Protein 2E0Q (pdb70)

Secondary structure (DSSP, 8-state):
-EE--TTTHHHHHHHSSEEEEEEE-TT-HHHHHHHHHHHHHHHH-TTSEEEEEETTT-HHHHHHTT--SS-EEEEEETTEEEEEEES---HHHHHHHHHHHHT-

Sequence (104 aa):
VIHLDSKNFDSFLASHEIAVVDFWAEWCAPCLILAPIIEELAEDYPQVGFGKLNSDENPDIAARYGVMSLPTVIFFKDGEPVDEIIGAVPREEIEIRIKNLLGE

B-factor: mean 18.15, std 7.47, range [8.84, 48.1]

Solvent-accessible surface area: 5495 Å² total; per-residue (Å²): 71,87,118,1,47,82,196,45,3,110,74,11,12,86,68,61,115,7,0,1,0,1,0,52,0,115,170,5,69,55,1,73,112,0,16,61,45,0,72,108,0,18,148,80,14,98,88,5,3,7,0,44,0,10,16,82,120,21,78,108,5,8,68,148,49,48,13,167,60,31,1,2,1,4,0,1,92,96,32,105,64,62,62,66,11,109,23,44,24,83,68,109,69,0,24,107,69,0,77,117,43,54,71,111

Radius of gyration: 12.32 Å; Cα contacts (8 Å, |Δi|>4): 172; chains: 1; bounding box: 26×35×24 Å

Foldseek 3Di:
DAEDAPVCLVVLCVPAQKEKEWEDEPVDPQSVVCVVLQVVVCVVCVNYRYYYYYCVVHVVVCVVVVNDDPGKMFMGGNRHGDDIDHTRDHSVVVVVVVCVNVVD

InterPro domains:
  IPR005746 Thioredoxin [TIGR01068] (33-128)
  IPR013766 Thioredoxin domain [PF0008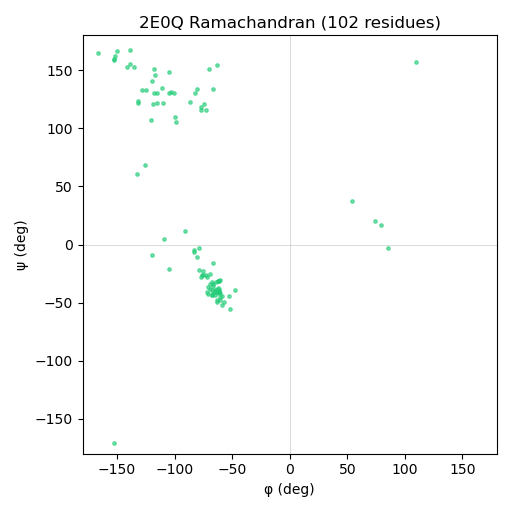5] (29-127)
  IPR013766 Thioredoxin domain [PS51352] (11-131)
  IPR017937 Thioredoxin, conserved site [PS00194] (48-66)
  IPR036249 Thioredoxin-like superfamily [SSF52833] (12-131)

Organism: Sulfurisphaera tokodaii (strain DSM 16993 / JCM 10545 / NBRC 100140 / 7) (NCBI:txid273063)

Structure (mmCIF, N/CA/C/O backbone):
data_2E0Q
#
_entry.id   2E0Q
#
_cell.length_a   27.951
_cell.length_b   52.123
_cell.length_c   33.794
_cell.angle_alpha   90.00
_cell.angle_beta   93.52
_cell.angle_gamma   90.00
#
_symmetry.space_group_name_H-M   'P 1 21 1'
#
loop_
_entity.id
_entity.type
_entity.pdbx_description
1 polymer thioredoxin
2 water water
#
loop_
_atom_site.group_PDB
_atom_site.id
_atom_site.type_symbol
_atom_site.label_atom_id
_atom_site.label_alt_id
_atom_site.label_comp_id
_atom_site.label_asym_id
_atom_site.label_entity_id
_atom_site.label_seq_id
_atom_site.pdbx_PDB_ins_code
_atom_site.Cartn_x
_atom_site.Cartn_y
_atom_site.Cartn_z
_atom_site.occupancy
_atom_site.B_iso_or_equiv
_atom_site.auth_seq_id
_atom_site.auth_comp_id
_atom_site.auth_asym_id
_atom_site.auth_atom_id
_atom_site.pdbx_PDB_model_num
ATOM 1 N N . VAL A 1 1 ? -2.350 0.103 -0.420 1.00 20.33 37 VAL A N 1
ATOM 2 C CA . VAL A 1 1 ? -1.725 -0.534 0.777 1.00 18.95 37 VAL A CA 1
ATOM 3 C C . VAL A 1 1 ? -0.929 -1.791 0.390 1.00 18.88 37 VAL A C 1
ATOM 4 O O . VAL A 1 1 ? -1.478 -2.815 -0.025 1.00 20.49 37 VAL A O 1
ATOM 8 N N . ILE A 1 2 ? 0.377 -1.731 0.574 1.00 16.50 38 ILE A N 1
ATOM 9 C CA . ILE A 1 2 ? 1.288 -2.781 0.153 1.00 16.94 38 ILE A CA 1
ATOM 10 C C . ILE A 1 2 ? 1.310 -3.933 1.138 1.00 17.44 38 ILE A C 1
ATOM 11 O O . ILE A 1 2 ? 1.416 -3.730 2.351 1.00 15.98 38 ILE A O 1
ATOM 16 N N . HIS A 1 3 ? 1.240 -5.160 0.634 1.00 16.00 39 HIS A N 1
ATOM 17 C CA . HIS A 1 3 ? 1.441 -6.354 1.423 1.00 16.58 39 HIS A CA 1
ATOM 18 C C . HIS A 1 3 ? 2.925 -6.504 1.707 1.00 16.84 39 HIS A C 1
ATOM 19 O O . HIS A 1 3 ? 3.712 -6.671 0.783 1.00 19.00 39 HIS A O 1
ATOM 26 N N . LEU A 1 4 ? 3.324 -6.525 2.974 1.00 16.04 40 LEU A N 1
ATOM 27 C CA . LEU A 1 4 ? 4.729 -6.541 3.341 1.00 16.57 40 LEU A CA 1
ATOM 28 C C . LEU A 1 4 ? 5.231 -7.891 3.826 1.00 17.28 40 LEU A C 1
ATOM 29 O O . LEU A 1 4 ? 4.490 -8.662 4.441 1.00 16.91 40 LEU A O 1
ATOM 34 N N . ASP A 1 5 ? 6.500 -8.172 3.558 1.00 17.84 41 ASP A N 1
ATOM 35 C CA . ASP A 1 5 ? 7.205 -9.300 4.139 1.00 19.20 41 ASP A CA 1
ATOM 36 C C . ASP A 1 5 ? 8.689 -8.982 4.206 1.00 20.47 41 ASP A C 1
ATOM 37 O O . ASP A 1 5 ? 9.082 -7.845 3.959 1.00 19.19 41 ASP A O 1
ATOM 42 N N . SER A 1 6 ? 9.523 -9.966 4.536 1.00 21.47 42 SER A N 1
ATOM 43 C CA . SER A 1 6 ? 10.954 -9.686 4.696 1.00 22.39 42 SER A CA 1
ATOM 44 C C . SER A 1 6 ? 11.605 -9.228 3.389 1.00 22.53 42 SER A C 1
ATOM 45 O O . SER A 1 6 ? 12.531 -8.420 3.422 1.00 23.56 42 SER A O 1
ATOM 48 N N . LYS A 1 7 ? 11.121 -9.737 2.256 1.00 22.19 43 LYS A N 1
ATOM 49 C CA . LYS A 1 7 ? 11.720 -9.459 0.957 1.00 22.72 43 LYS A CA 1
ATOM 50 C C . LYS A 1 7 ? 11.506 -8.042 0.476 1.00 21.11 43 LYS A C 1
ATOM 51 O O . LYS A 1 7 ? 12.401 -7.465 -0.136 1.00 21.94 43 LYS A O 1
ATOM 57 N N . ASN A 1 8 ? 10.332 -7.464 0.753 1.00 18.77 44 ASN A N 1
ATOM 58 C CA . ASN A 1 8 ? 10.049 -6.134 0.291 1.00 17.79 44 ASN A CA 1
ATOM 59 C C . ASN A 1 8 ? 10.015 -5.082 1.395 1.00 16.33 44 ASN A C 1
ATOM 60 O O . ASN A 1 8 ? 9.692 -3.920 1.097 1.00 16.41 44 ASN A O 1
ATOM 65 N N . PHE A 1 9 ? 10.332 -5.442 2.640 1.00 16.66 45 PHE A N 1
ATOM 66 C CA . PHE A 1 9 ? 10.203 -4.474 3.737 1.00 16.24 45 PHE A CA 1
ATOM 67 C C . PHE A 1 9 ? 11.057 -3.229 3.510 1.00 16.73 45 PHE A C 1
ATOM 68 O O . PHE A 1 9 ? 10.565 -2.110 3.555 1.00 16.24 45 PHE A O 1
ATOM 76 N N . ASP A 1 10 ? 12.344 -3.428 3.226 1.00 18.09 46 ASP A N 1
ATOM 77 C CA . ASP A 1 10 ? 13.241 -2.291 3.016 1.00 18.23 46 ASP A CA 1
ATOM 78 C C . ASP A 1 10 ? 12.938 -1.471 1.773 1.00 17.28 46 ASP A C 1
ATOM 79 O O . ASP A 1 10 ? 12.953 -0.251 1.827 1.00 16.93 46 ASP A O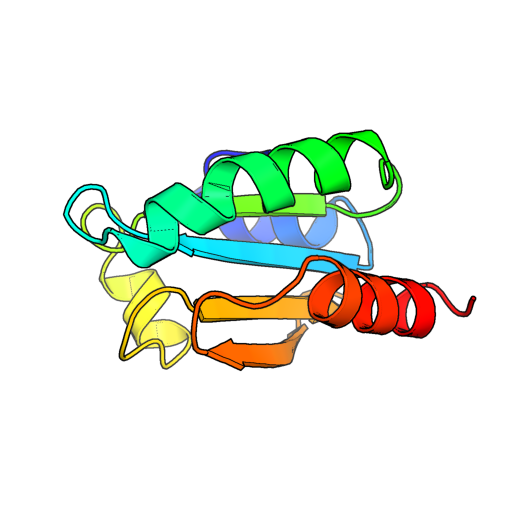 1
ATOM 84 N N . SER A 1 11 ? 12.620 -2.126 0.662 1.00 17.91 47 SER A N 1
ATOM 85 C CA . SER A 1 11 ? 12.299 -1.370 -0.537 1.00 18.61 47 SER A CA 1
ATOM 86 C C . SER A 1 11 ? 11.008 -0.580 -0.358 1.00 16.73 47 SER A C 1
ATOM 87 O O . SER A 1 11 ? 10.870 0.557 -0.810 1.00 17.79 47 SER A O 1
ATOM 90 N N . PHE A 1 12 ? 10.064 -1.139 0.404 1.00 15.68 48 PHE A N 1
ATOM 91 C CA . PHE A 1 12 ? 8.887 -0.379 0.754 1.00 14.12 48 PHE A CA 1
ATOM 92 C C . PHE A 1 12 ? 9.265 0.891 1.546 1.00 14.67 48 PHE A C 1
ATOM 93 O O . PHE A 1 12 ? 8.753 1.985 1.283 1.00 15.37 48 PHE A O 1
ATOM 101 N N . LEU A 1 13 ? 10.118 0.717 2.554 1.00 15.00 49 LEU A N 1
ATOM 102 C CA . LEU A 1 13 ? 10.453 1.848 3.431 1.00 14.93 49 LEU A CA 1
ATOM 103 C C . LEU A 1 13 ? 11.136 2.990 2.660 1.00 16.00 49 LEU A C 1
ATOM 104 O O . LEU A 1 13 ? 10.960 4.175 2.972 1.00 16.14 49 LEU A O 1
ATOM 109 N N . ALA A 1 14 ? 11.877 2.606 1.634 1.00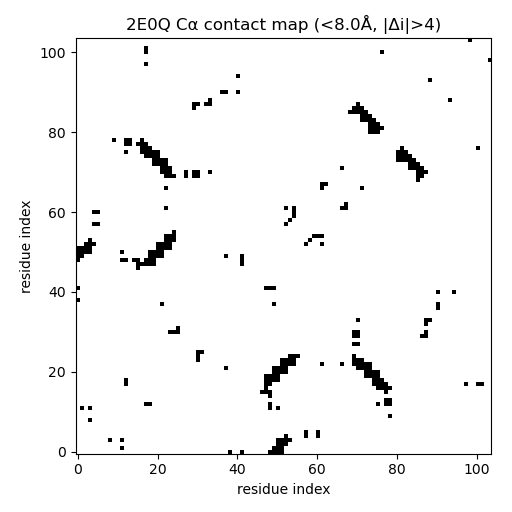 16.33 50 ALA A N 1
ATOM 110 C CA . ALA A 1 14 ? 12.584 3.560 0.796 1.00 17.41 50 ALA A CA 1
ATOM 111 C C . ALA A 1 14 ? 11.707 4.182 -0.300 1.00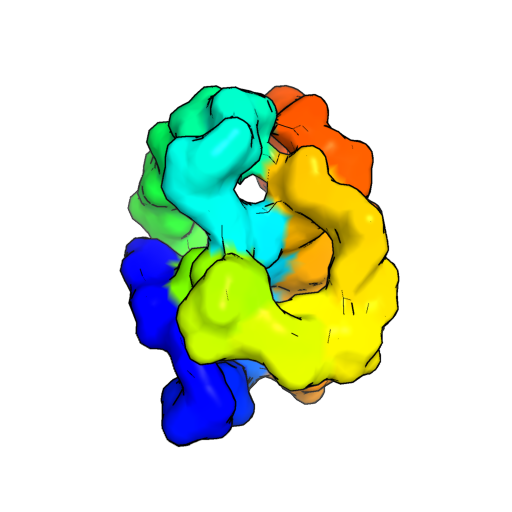 18.63 50 ALA A C 1
ATOM 112 O O . ALA A 1 14 ? 12.149 5.126 -0.951 1.00 20.18 50 ALA A O 1
ATOM 114 N N . SER A 1 15 ? 10.466 3.717 -0.480 1.00 19.09 51 SER A N 1
ATOM 115 C CA . SER A 1 15 ? 9.647 4.178 -1.615 1.00 19.24 51 SER A CA 1
ATOM 116 C C . SER A 1 15 ? 9.090 5.565 -1.412 1.00 19.42 51 SER A C 1
ATOM 117 O O . SER A 1 15 ? 8.782 6.276 -2.386 1.00 20.03 51 SER A O 1
ATOM 120 N N . HIS A 1 16 ? 8.914 5.950 -0.135 1.00 18.92 52 HIS A N 1
ATOM 121 C CA . HIS A 1 16 ? 8.499 7.305 0.256 1.00 18.52 52 HIS A CA 1
ATOM 122 C C . HIS A 1 16 ? 9.286 7.625 1.510 1.00 17.93 52 HIS A C 1
ATOM 123 O O . HIS A 1 16 ? 9.618 6.728 2.273 1.00 19.51 52 HIS A O 1
ATOM 130 N N . GLU A 1 17 ? 9.545 8.894 1.761 1.00 17.79 53 GLU A N 1
ATOM 131 C CA . GLU A 1 17 ? 10.261 9.261 2.973 1.00 17.11 53 GLU A CA 1
ATOM 132 C C . GLU A 1 17 ? 9.477 8.848 4.207 1.00 16.03 53 GLU A C 1
ATOM 133 O O . GLU A 1 17 ? 10.063 8.363 5.181 1.00 14.24 53 GLU A O 1
ATOM 139 N N . ILE A 1 18 ? 8.169 9.045 4.162 1.00 15.03 54 ILE A N 1
ATOM 140 C CA . ILE A 1 18 ? 7.283 8.723 5.264 1.00 14.41 54 ILE A CA 1
ATOM 141 C C . ILE A 1 18 ? 6.536 7.458 4.896 1.00 13.58 54 ILE A C 1
ATOM 142 O O . ILE A 1 18 ? 5.991 7.330 3.791 1.00 13.81 54 ILE A O 1
ATOM 147 N N . ALA A 1 19 ? 6.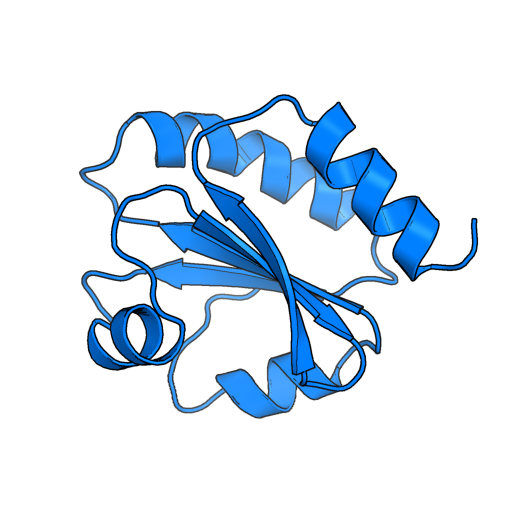541 6.521 5.830 1.00 12.23 55 ALA A N 1
ATOM 148 C CA . ALA A 1 19 ? 5.808 5.266 5.690 1.00 12.78 55 ALA A CA 1
ATOM 149 C C . ALA A 1 19 ? 5.055 4.914 6.948 1.00 12.28 55 ALA A C 1
ATOM 150 O O . ALA A 1 19 ? 5.383 5.322 8.056 1.00 12.84 55 ALA A O 1
ATOM 152 N N . VAL A 1 20 ? 3.982 4.174 6.754 1.00 11.69 56 VAL A N 1
ATOM 153 C CA . VAL A 1 20 ? 3.079 3.788 7.801 1.00 10.79 56 VAL A CA 1
ATOM 154 C C . VAL A 1 20 ? 2.844 2.305 7.656 1.00 11.28 56 VAL A C 1
ATOM 155 O O . VAL A 1 20 ? 2.403 1.874 6.587 1.00 11.88 56 VAL A O 1
ATOM 159 N N . VAL A 1 21 ? 3.144 1.534 8.697 1.00 10.64 57 VAL A N 1
AT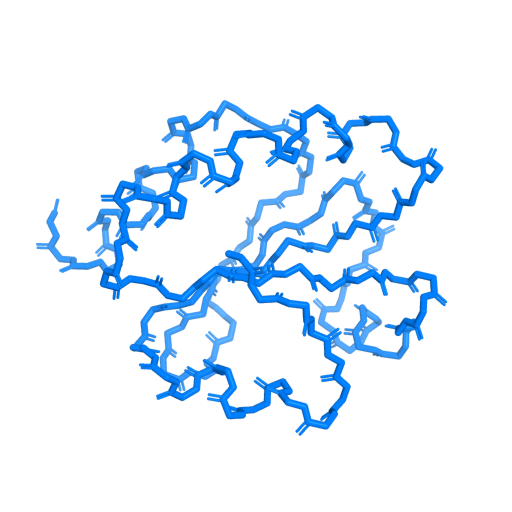OM 160 C CA . VAL A 1 21 ? 3.027 0.076 8.669 1.00 10.06 57 VAL A CA 1
ATOM 161 C C . VAL A 1 21 ? 2.019 -0.388 9.724 1.00 9.28 57 VAL A C 1
ATOM 162 O O . VAL A 1 21 ? 2.156 -0.114 10.917 1.00 9.21 57 VAL A O 1
ATOM 166 N N . ASP A 1 22 ? 0.974 -1.081 9.245 1.00 8.84 58 ASP A N 1
ATOM 167 C CA . ASP A 1 22 ? -0.115 -1.603 10.061 1.00 9.81 58 ASP A CA 1
ATOM 168 C C . ASP A 1 22 ? 0.160 -3.075 10.313 1.00 9.60 58 ASP A C 1
ATOM 169 O O . ASP A 1 22 ? 0.128 -3.893 9.401 1.00 9.72 58 ASP A O 1
ATOM 174 N N . PHE A 1 23 ? 0.491 -3.395 11.558 1.00 9.03 59 PHE A N 1
ATOM 175 C CA . PHE A 1 23 ? 0.718 -4.762 12.037 1.00 9.51 59 PHE A CA 1
ATOM 176 C C . PHE A 1 23 ? -0.629 -5.324 12.439 1.00 9.76 59 PHE A C 1
ATOM 177 O O . PHE A 1 23 ? -1.325 -4.782 13.295 1.00 11.10 59 PHE A O 1
ATOM 185 N N . TRP A 1 24 ? -1.000 -6.452 11.827 1.00 9.84 60 TRP A N 1
ATOM 186 C CA . TRP A 1 24 ? -2.345 -6.980 11.916 1.00 10.01 60 TRP A CA 1
ATOM 187 C C . TRP A 1 24 ? -2.351 -8.500 11.809 1.00 9.66 60 TRP A C 1
ATOM 188 O O . TRP A 1 24 ? -1.391 -9.122 11.420 1.00 10.90 60 TRP A O 1
ATOM 199 N N . ALA A 1 25 ? -3.479 -9.081 12.158 1.00 10.13 61 ALA A N 1
ATOM 200 C CA . ALA A 1 25 ? -3.738 -10.490 11.911 1.00 10.93 61 ALA A CA 1
ATOM 201 C C . ALA A 1 25 ? -5.243 -10.719 11.775 1.00 10.83 61 ALA A C 1
ATOM 202 O O . ALA A 1 25 ? -6.033 -9.929 12.260 1.00 10.89 61 ALA A O 1
ATOM 204 N N . GLU A 1 26 ? -5.630 -11.825 11.134 1.00 12.04 62 GLU A N 1
ATOM 205 C CA . GLU A 1 26 ? -7.030 -12.069 10.786 1.00 13.26 62 GLU A CA 1
ATOM 206 C C . GLU A 1 26 ? -7.926 -12.335 11.991 1.00 13.65 62 GLU A C 1
ATOM 207 O O . GLU A 1 26 ? -9.126 -12.074 11.962 1.00 14.08 62 GLU A O 1
ATOM 213 N N . TRP A 1 27 ? -7.335 -12.815 13.072 1.00 13.00 63 TRP A N 1
ATOM 214 C CA . TRP A 1 27 ? -8.072 -13.141 14.304 1.00 13.68 63 TRP A CA 1
ATOM 215 C C . TRP A 1 27 ? -8.319 -11.922 15.199 1.00 14.67 63 TRP A C 1
ATOM 216 O O . TRP A 1 27 ? -8.965 -11.990 16.280 1.00 16.43 63 TRP A O 1
ATOM 227 N N . CYS A 1 28 ? -7.765 -10.773 14.802 1.00 12.92 64 CYS A N 1
ATOM 228 C CA . CYS A 1 28 ? -7.747 -9.564 15.610 1.00 13.30 64 CYS A CA 1
ATOM 229 C C . CYS A 1 28 ? -8.856 -8.617 15.174 1.00 13.01 64 CYS A C 1
ATOM 230 O O . CYS A 1 28 ? -8.780 -7.978 14.105 1.00 11.93 64 CYS A O 1
ATOM 233 N N . ALA A 1 29 ? -9.915 -8.532 15.974 1.00 12.44 65 ALA A N 1
ATOM 234 C CA . ALA A 1 29 ? -11.088 -7.763 15.605 1.00 11.90 65 ALA A CA 1
ATOM 235 C C . ALA A 1 29 ? -10.793 -6.280 15.455 1.00 11.79 65 ALA A C 1
ATOM 236 O O . ALA A 1 29 ? -11.187 -5.686 14.447 1.00 11.64 65 ALA A O 1
ATOM 238 N N . PRO A 1 30 ? -10.101 -5.645 16.405 1.00 11.97 66 PRO A N 1
ATOM 239 C CA . PRO A 1 30 ? -9.781 -4.230 16.257 1.00 12.25 66 PRO A CA 1
ATOM 240 C C . PRO A 1 30 ? -8.925 -3.970 15.001 1.00 11.69 66 PRO A C 1
ATOM 241 O O . PRO A 1 30 ? -8.999 -2.923 14.364 1.00 12.48 66 PRO A O 1
ATOM 245 N N . CYS A 1 31 ? -8.109 -4.939 14.628 1.00 11.54 67 CYS A N 1
ATOM 246 C CA . CYS A 1 31 ? -7.300 -4.779 13.428 1.00 11.48 67 CYS A CA 1
ATOM 247 C C . CYS A 1 31 ? -8.184 -4.682 12.196 1.00 11.23 67 CYS A C 1
ATOM 248 O O . CYS A 1 31 ? -7.899 -3.937 11.268 1.00 11.32 67 CYS A O 1
ATOM 251 N N . LEU A 1 32 ? -9.258 -5.469 12.161 1.00 11.34 68 LEU A N 1
ATOM 252 C CA . LEU A 1 32 ? -10.159 -5.448 11.040 1.00 11.62 68 LEU A CA 1
ATOM 253 C C . LEU A 1 32 ? -11.046 -4.217 11.041 1.00 11.25 68 LEU A C 1
ATOM 254 O O . LEU A 1 32 ? -11.390 -3.740 9.967 1.00 13.50 68 LEU A O 1
ATOM 259 N N . ILE A 1 33 ? -11.308 -3.631 12.199 1.00 12.09 69 ILE A N 1
ATOM 260 C CA . ILE A 1 33 ? -11.926 -2.277 12.236 1.00 12.61 69 ILE A CA 1
ATOM 261 C C . ILE A 1 33 ? -11.022 -1.249 11.590 1.00 13.17 69 ILE A C 1
ATOM 262 O O . ILE A 1 33 ? -11.463 -0.390 10.826 1.00 13.24 69 ILE A O 1
ATOM 267 N N . LEU A 1 34 ? -9.732 -1.350 11.870 1.00 11.82 70 LEU A N 1
ATOM 268 C CA . LEU A 1 34 ? -8.752 -0.393 11.388 1.00 12.03 70 LEU A CA 1
ATOM 269 C C . LEU A 1 34 ? -8.475 -0.508 9.884 1.00 13.11 70 LEU A C 1
ATOM 270 O O . LEU A 1 34 ? -8.110 0.465 9.244 1.00 11.82 70 LEU A O 1
ATOM 275 N N . ALA A 1 35 ? -8.651 -1.696 9.321 1.00 11.79 71 ALA A N 1
ATOM 276 C CA . ALA A 1 35 ? -8.308 -1.939 7.926 1.00 12.76 71 ALA A CA 1
ATOM 277 C C . ALA A 1 35 ? -8.925 -0.915 6.953 1.00 12.76 71 ALA A C 1
ATOM 278 O O . ALA A 1 35 ? -8.208 -0.295 6.152 1.00 13.10 71 ALA A O 1
ATOM 280 N N . PRO A 1 36 ? -10.242 -0.725 6.954 1.00 12.65 72 PRO A N 1
ATOM 281 C CA . PRO A 1 36 ? -10.803 0.303 6.052 1.00 12.16 72 PRO A CA 1
ATOM 282 C C . PRO A 1 36 ? -10.317 1.720 6.323 1.00 11.91 72 PRO A C 1
ATOM 283 O O . PRO A 1 36 ? -10.206 2.523 5.406 1.00 12.51 72 PRO A O 1
ATOM 287 N N . ILE A 1 37 ? -10.032 2.023 7.569 1.00 11.76 73 ILE A N 1
ATOM 288 C CA . ILE A 1 37 ? -9.556 3.353 7.947 1.00 11.33 73 ILE A CA 1
ATOM 289 C C . ILE A 1 37 ? -8.214 3.584 7.246 1.00 12.38 73 ILE A C 1
ATOM 290 O O . ILE A 1 37 ? -8.013 4.655 6.664 1.00 12.24 73 ILE A O 1
ATOM 295 N N . ILE A 1 38 ? -7.313 2.614 7.370 1.00 12.75 74 ILE A N 1
ATOM 296 C CA . ILE A 1 38 ? -5.989 2.702 6.769 1.00 13.63 74 ILE A CA 1
ATOM 297 C C . ILE A 1 38 ? -6.086 2.717 5.243 1.00 12.95 74 ILE A C 1
ATOM 298 O O . ILE A 1 38 ? -5.383 3.470 4.619 1.00 13.46 74 ILE A O 1
ATOM 303 N N . GLU A 1 39 ? -6.929 1.872 4.648 1.00 13.38 75 GLU A N 1
ATOM 304 C CA . GLU A 1 39 ? -7.067 1.798 3.198 1.00 13.68 75 GLU A CA 1
ATOM 305 C C . GLU A 1 39 ? -7.497 3.162 2.639 1.00 14.12 75 GLU A C 1
ATOM 306 O O . GLU A 1 39 ? -6.971 3.634 1.620 1.00 14.37 75 GLU A O 1
ATOM 312 N N . GLU A 1 40 ? -8.463 3.801 3.294 1.00 14.24 76 GLU A N 1
ATOM 313 C CA . GLU A 1 40 ? -8.967 5.104 2.848 1.00 14.81 76 GLU A CA 1
ATOM 314 C C . GLU A 1 40 ? -7.908 6.193 3.044 1.00 14.25 76 GLU A C 1
ATOM 315 O O . GLU A 1 40 ? -7.724 7.043 2.199 1.00 16.70 76 GLU A O 1
ATOM 321 N N . LEU A 1 41 ? -7.150 6.145 4.135 1.00 14.13 77 LEU A N 1
ATOM 322 C CA . LEU A 1 41 ? -6.031 7.058 4.304 1.00 14.20 77 LEU A CA 1
ATOM 323 C C . LEU A 1 41 ? -4.973 6.903 3.225 1.00 14.08 77 LEU A C 1
ATOM 324 O O . LEU A 1 41 ? -4.401 7.906 2.797 1.00 15.32 77 LEU A O 1
ATOM 329 N N . ALA A 1 42 ? -4.702 5.671 2.805 1.00 14.64 78 ALA A N 1
ATOM 330 C CA . ALA A 1 42 ? -3.703 5.427 1.757 1.00 15.61 78 ALA A CA 1
ATOM 331 C C . ALA A 1 42 ? -4.118 6.117 0.473 1.00 16.74 78 ALA A C 1
ATOM 332 O O . ALA A 1 42 ? -3.265 6.687 -0.249 1.00 17.73 78 ALA A O 1
ATOM 334 N N . GLU A 1 43 ? -5.406 6.080 0.161 1.00 17.39 79 GLU A N 1
ATOM 335 C CA . GLU A 1 43 ? -5.887 6.764 -1.045 1.00 19.38 79 GLU A CA 1
ATOM 336 C C . GLU A 1 43 ? -5.756 8.293 -0.935 1.00 18.76 79 GLU A C 1
ATOM 337 O O . GLU A 1 43 ? -5.467 9.003 -1.923 1.00 19.86 79 GLU A O 1
ATOM 343 N N . ASP A 1 44 ? -5.959 8.834 0.260 1.00 18.04 80 ASP A N 1
ATOM 344 C CA . ASP A 1 44 ? -5.890 10.269 0.497 1.00 17.55 80 ASP A CA 1
ATOM 345 C C . ASP A 1 44 ? -4.476 10.829 0.609 1.00 16.72 80 ASP A C 1
ATOM 346 O O . ASP A 1 44 ? -4.261 12.037 0.463 1.00 17.81 80 ASP A O 1
ATOM 351 N N . TYR A 1 45 ? -3.513 9.964 0.924 1.00 15.16 81 TYR A N 1
ATOM 352 C CA . TYR A 1 45 ? -2.126 10.358 1.089 1.00 14.92 81 TYR A CA 1
ATOM 353 C C . TYR A 1 45 ? -1.177 9.537 0.206 1.00 15.03 81 TYR A C 1
ATOM 354 O O . TYR A 1 45 ? -0.357 8.766 0.691 1.00 13.32 81 TYR A O 1
ATOM 363 N N . PRO A 1 46 ? -1.250 9.726 -1.118 1.00 15.74 82 PRO A N 1
ATOM 364 C CA . PRO A 1 46 ? -0.414 8.978 -2.058 1.00 15.91 82 PRO A CA 1
ATOM 365 C C . PRO A 1 46 ? 1.076 9.303 -1.957 1.00 15.99 82 PRO A C 1
ATOM 366 O O . PRO A 1 46 ? 1.902 8.508 -2.460 1.00 17.78 82 PRO A O 1
ATOM 370 N N . GLN A 1 47 ? 1.392 10.417 -1.302 1.00 16.40 83 GLN A N 1
ATOM 371 C CA . GLN A 1 47 ? 2.765 10.814 -1.015 1.00 17.41 83 GLN A CA 1
ATOM 372 C C . GLN A 1 47 ? 3.406 10.077 0.181 1.00 17.04 83 GLN A C 1
ATOM 373 O O . GLN A 1 47 ? 4.572 10.254 0.473 1.00 17.90 83 GLN A O 1
ATOM 379 N N . VAL A 1 48 ? 2.627 9.220 0.832 1.00 14.78 84 VAL A N 1
ATOM 380 C CA . VAL A 1 48 ? 3.077 8.425 1.982 1.00 14.85 84 VAL A CA 1
ATOM 381 C C . VAL A 1 48 ? 2.926 6.941 1.607 1.00 13.84 84 VAL A C 1
ATOM 382 O O . VAL A 1 48 ? 1.923 6.542 0.989 1.00 13.73 84 VAL A O 1
ATOM 386 N N . GLY A 1 49 ? 3.896 6.108 2.002 1.00 13.68 85 GLY A N 1
ATOM 387 C CA . GLY A 1 49 ? 3.773 4.675 1.822 1.00 13.54 85 GLY A CA 1
ATOM 388 C C . GLY A 1 49 ? 2.941 4.051 2.952 1.00 12.58 85 GLY A C 1
ATOM 389 O O . GLY A 1 49 ? 3.136 4.375 4.100 1.00 13.62 85 GLY A O 1
ATOM 390 N N . PHE A 1 50 ? 1.963 3.237 2.589 1.00 11.68 86 PHE A N 1
ATOM 391 C CA . PHE A 1 50 ? 1.155 2.463 3.524 1.00 11.21 86 PHE A CA 1
ATOM 392 C C . PHE A 1 50 ? 1.364 0.999 3.242 1.00 11.41 86 PHE A C 1
ATOM 393 O O . PHE A 1 50 ? 1.224 0.552 2.109 1.00 11.36 86 PHE A O 1
ATOM 401 N N . GLY A 1 51 ? 1.643 0.221 4.268 1.00 11.49 87 GLY A N 1
ATOM 402 C CA . GLY A 1 51 ? 1.799 -1.210 4.160 1.00 12.05 87 GLY A CA 1
ATOM 403 C C . GLY A 1 51 ? 1.161 -1.954 5.314 1.00 11.94 87 GLY A C 1
ATOM 404 O O . GLY A 1 51 ? 0.936 -1.388 6.392 1.00 11.64 87 GLY A O 1
ATOM 405 N N . LYS A 1 52 ? 0.806 -3.215 5.067 1.00 12.16 88 LYS A N 1
ATOM 406 C CA . LYS A 1 52 ? 0.242 -4.128 6.052 1.00 12.03 88 LYS A CA 1
ATOM 407 C C . LYS A 1 52 ? 1.218 -5.253 6.264 1.00 12.11 88 LYS A C 1
ATOM 408 O O . LYS A 1 52 ? 1.665 -5.892 5.297 1.00 12.38 88 LYS A O 1
ATOM 414 N N . LEU A 1 53 ? 1.530 -5.549 7.525 1.00 11.44 89 LEU A N 1
ATOM 415 C CA . LEU A 1 53 ? 2.437 -6.622 7.920 1.00 12.04 89 LEU A CA 1
ATOM 416 C C . LEU A 1 53 ? 1.637 -7.573 8.798 1.00 12.43 89 LEU A C 1
ATOM 417 O O . LEU A 1 53 ? 1.226 -7.245 9.900 1.00 11.19 89 LEU A O 1
ATOM 422 N N . ASN A 1 54 ? 1.308 -8.736 8.269 1.00 10.78 90 ASN A N 1
ATOM 423 C CA . ASN A 1 54 ? 0.581 -9.764 9.005 1.00 10.50 90 A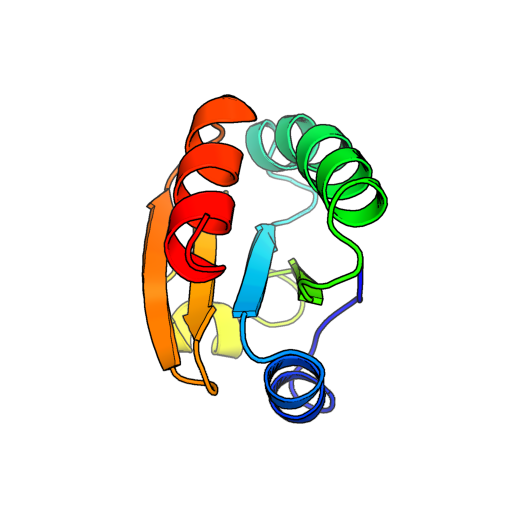SN A CA 1
ATOM 424 C C . ASN A 1 54 ? 1.542 -10.451 9.950 1.00 10.89 90 ASN A C 1
ATOM 425 O O . ASN A 1 54 ? 2.517 -11.059 9.516 1.00 12.06 90 ASN A O 1
ATOM 430 N N . SER A 1 55 ? 1.274 -10.366 11.252 1.00 11.02 91 SER A N 1
ATOM 431 C CA . SER A 1 55 ? 2.177 -10.876 12.277 1.00 11.79 91 SER A CA 1
ATOM 432 C C . SER A 1 55 ? 2.154 -12.397 12.388 1.00 12.72 91 SER A C 1
ATOM 433 O O . SER A 1 55 ? 3.118 -12.964 12.909 1.00 12.53 91 SER A O 1
ATOM 436 N N . ASP A 1 56 ? 1.071 -13.039 11.944 1.00 13.50 92 ASP A N 1
ATOM 437 C CA . ASP A 1 56 ? 1.054 -14.515 11.895 1.00 15.22 92 ASP A CA 1
ATOM 438 C C . ASP A 1 56 ? 2.035 -15.024 10.848 1.00 16.25 92 ASP A C 1
ATOM 439 O O . ASP A 1 56 ? 2.773 -16.012 11.094 1.00 17.96 92 ASP A O 1
ATOM 444 N N . GLU A 1 57 ? 2.029 -14.359 9.693 1.00 15.72 93 GLU A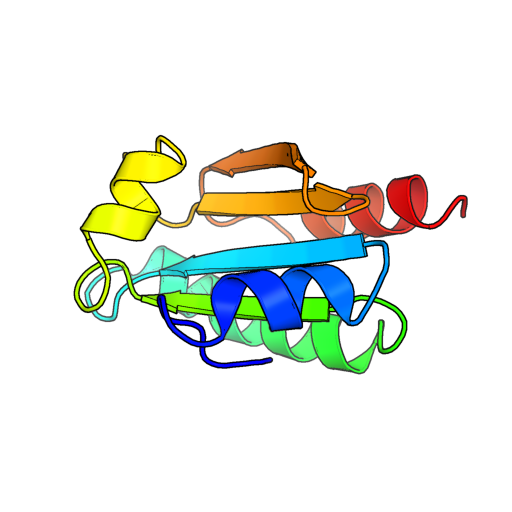 N 1
ATOM 445 C CA . GLU A 1 57 ? 2.863 -14.724 8.563 1.00 16.50 93 GLU A CA 1
ATOM 446 C C . GLU A 1 57 ? 4.307 -14.283 8.736 1.00 16.32 93 GLU A C 1
ATOM 447 O O . GLU A 1 57 ? 5.202 -14.931 8.190 1.00 17.31 93 GLU A O 1
ATOM 453 N N . ASN A 1 58 ? 4.544 -13.201 9.490 1.00 14.99 94 ASN A N 1
ATOM 454 C CA . ASN A 1 58 ? 5.877 -12.621 9.654 1.00 14.78 94 ASN A CA 1
ATOM 455 C C . ASN A 1 58 ? 6.160 -12.338 11.123 1.00 15.09 94 ASN A C 1
ATOM 456 O O . ASN A 1 58 ? 6.376 -11.168 11.507 1.00 14.53 94 ASN A O 1
ATOM 461 N N . PRO A 1 59 ? 6.145 -13.365 11.968 1.00 15.31 95 PRO A N 1
ATOM 462 C CA . PRO A 1 59 ? 6.297 -13.126 13.397 1.00 15.52 95 PRO A CA 1
ATOM 463 C C . PRO A 1 59 ? 7.642 -12.487 13.762 1.00 15.78 95 PRO A C 1
ATOM 464 O O . PRO A 1 59 ? 7.735 -11.739 14.730 1.00 15.80 95 PRO A O 1
ATOM 468 N N . ASP A 1 60 ? 8.681 -12.790 13.013 1.00 16.85 96 ASP A N 1
ATOM 469 C CA . ASP A 1 60 ? 9.980 -12.230 13.330 1.00 17.98 96 ASP A CA 1
ATOM 470 C C . ASP A 1 60 ? 10.024 -10.728 13.071 1.00 17.08 96 ASP A C 1
ATOM 471 O O . ASP A 1 60 ? 10.663 -9.992 13.826 1.00 17.26 96 ASP A O 1
ATOM 476 N N . ILE A 1 61 ? 9.307 -10.258 12.050 1.00 16.13 97 ILE A N 1
ATOM 477 C CA . ILE A 1 61 ? 9.264 -8.809 11.808 1.00 15.90 97 ILE A CA 1
ATOM 478 C C . ILE A 1 61 ? 8.460 -8.057 12.880 1.00 15.09 97 ILE A C 1
ATOM 479 O O . ILE A 1 61 ? 8.840 -6.996 13.332 1.00 14.16 97 ILE A O 1
ATOM 484 N N . ALA A 1 62 ? 7.313 -8.601 13.286 1.00 13.62 98 ALA A N 1
ATOM 485 C CA . ALA A 1 62 ? 6.605 -8.038 14.394 1.00 13.63 98 ALA A CA 1
ATOM 486 C C . ALA A 1 62 ? 7.493 -7.982 15.654 1.00 13.84 98 ALA A C 1
ATOM 487 O O . ALA A 1 62 ? 7.532 -6.983 16.325 1.00 13.31 98 ALA A O 1
ATOM 489 N N . ALA A 1 63 ? 8.149 -9.086 15.993 1.00 14.72 99 ALA A N 1
ATOM 490 C CA . ALA A 1 63 ? 8.992 -9.110 17.188 1.00 15.09 99 ALA A CA 1
ATOM 491 C C . ALA A 1 63 ? 10.132 -8.089 17.120 1.00 14.33 99 ALA A C 1
ATOM 492 O O . ALA A 1 63 ? 10.408 -7.386 18.101 1.00 16.24 99 ALA A O 1
ATOM 494 N N . ARG A 1 64 ? 10.734 -8.014 15.942 1.00 15.16 100 ARG A N 1
ATOM 495 C CA . ARG A 1 64 ? 11.842 -7.118 15.640 1.00 15.51 100 ARG A CA 1
ATOM 496 C C . ARG A 1 64 ? 11.476 -5.717 16.018 1.00 15.18 100 ARG A C 1
ATOM 497 O O . ARG A 1 64 ? 12.276 -5.009 16.618 1.00 16.10 100 ARG A O 1
ATOM 505 N N . TYR A 1 65 ? 10.259 -5.303 15.669 1.00 14.95 101 TYR A N 1
ATOM 506 C CA . TYR A 1 65 ? 9.809 -3.941 15.930 1.00 13.98 101 TYR A CA 1
ATOM 507 C C . TYR A 1 65 ? 9.081 -3.746 17.284 1.00 14.82 101 TYR A C 1
ATOM 508 O O . TYR A 1 65 ? 8.486 -2.697 17.534 1.00 16.60 101 TYR A O 1
ATOM 517 N N . GLY A 1 66 ? 9.155 -4.753 18.167 1.00 15.64 102 GLY A N 1
ATOM 518 C CA . GLY A 1 66 ? 8.617 -4.697 19.520 1.00 15.91 102 GLY A CA 1
ATOM 519 C C . GLY A 1 66 ? 7.116 -4.798 19.615 1.00 16.06 102 GLY A C 1
ATOM 520 O O . GLY A 1 66 ? 6.517 -4.356 20.603 1.00 17.61 102 GLY A O 1
ATOM 521 N N . VAL A 1 67 ? 6.494 -5.329 18.564 1.00 16.24 103 VAL A N 1
ATOM 522 C CA . VAL A 1 67 ? 5.041 -5.397 18.505 1.00 16.44 103 VAL A CA 1
ATOM 523 C C . VAL A 1 67 ? 4.569 -6.552 19.389 1.00 17.63 103 VAL A C 1
ATOM 524 O O . VAL A 1 67 ? 4.846 -7.715 19.111 1.00 19.35 103 VAL A O 1
ATOM 528 N N . MET A 1 68 ? 3.844 -6.199 20.432 1.00 17.85 104 MET A N 1
ATOM 529 C CA . MET A 1 68 ? 3.418 -7.176 21.420 1.00 19.56 104 MET A CA 1
ATOM 530 C C . MET A 1 68 ? 1.932 -7.279 21.539 1.00 18.82 104 MET A C 1
ATOM 531 O O . MET A 1 68 ? 1.436 -8.131 22.255 1.00 17.53 104 MET A O 1
ATOM 536 N N . SER A 1 69 ? 1.201 -6.384 20.905 1.00 17.29 105 SER A N 1
ATOM 537 C CA . SER A 1 69 ? -0.225 -6.545 20.804 1.00 18.08 105 SER A CA 1
ATOM 538 C C . SER A 1 69 ? -0.655 -5.830 19.555 1.00 15.84 105 SER A C 1
ATOM 539 O O . SER A 1 69 ? 0.074 -5.014 18.999 1.00 15.93 105 SER A O 1
ATOM 542 N N . LEU A 1 70 ? -1.807 -6.226 19.094 1.00 14.56 106 LEU A N 1
ATOM 543 C CA . LEU A 1 70 ? -2.365 -5.733 17.839 1.00 13.88 106 LEU A CA 1
ATOM 544 C C . LEU A 1 70 ? -3.670 -5.004 18.071 1.00 15.69 106 LEU A C 1
ATOM 545 O O . LEU A 1 70 ? -4.403 -5.330 19.021 1.00 17.17 106 LEU A O 1
ATOM 550 N N . PRO A 1 71 ? -4.003 -4.026 17.229 1.00 15.82 107 PRO A N 1
ATOM 551 C CA . PRO A 1 71 ? -3.157 -3.478 16.158 1.00 15.12 107 PRO A CA 1
ATOM 552 C C . PRO A 1 71 ? -1.987 -2.681 16.708 1.00 13.65 107 PRO A C 1
ATOM 553 O O . PRO A 1 71 ? -2.105 -2.144 17.785 1.00 15.28 107 PRO A O 1
ATOM 557 N N . THR A 1 72 ? -0.887 -2.642 15.977 1.00 11.84 108 THR A N 1
ATOM 558 C CA . THR A 1 72 ? 0.148 -1.627 16.190 1.00 11.19 108 THR A CA 1
ATOM 559 C C . THR A 1 72 ? 0.432 -0.988 14.855 1.00 9.83 108 THR A C 1
ATOM 560 O O . THR A 1 72 ? 0.619 -1.678 13.862 1.00 11.36 108 THR A O 1
ATOM 564 N N . VAL A 1 73 ? 0.475 0.337 14.818 1.00 9.50 109 VAL A N 1
ATOM 565 C CA . VAL A 1 73 ? 0.793 1.096 13.614 1.00 9.74 109 VAL A CA 1
ATOM 566 C C . VAL A 1 73 ? 2.099 1.823 13.904 1.00 9.62 109 VAL A C 1
ATOM 567 O O . VAL A 1 73 ? 2.172 2.597 14.838 1.00 10.36 109 VAL A O 1
ATOM 571 N N . ILE A 1 74 ? 3.116 1.578 13.080 1.00 9.14 110 ILE A N 1
ATOM 572 C CA . ILE A 1 74 ? 4.421 2.198 13.237 1.00 8.84 110 ILE A CA 1
ATOM 573 C C . ILE A 1 74 ? 4.659 3.185 12.101 1.00 9.17 110 ILE A C 1
ATOM 574 O O . ILE A 1 74 ? 4.435 2.872 10.908 1.00 9.60 110 ILE A O 1
ATOM 579 N N . PHE A 1 75 ? 5.151 4.373 12.451 1.00 9.64 111 PHE A N 1
ATOM 580 C CA . PHE A 1 75 ? 5.447 5.440 11.516 1.00 9.61 111 PHE A CA 1
ATOM 581 C C . PHE A 1 75 ? 6.939 5.492 11.308 1.00 10.33 111 PHE A C 1
ATOM 582 O O . PHE A 1 75 ? 7.683 5.453 12.293 1.00 10.35 111 PHE A O 1
ATOM 590 N N . PHE A 1 76 ? 7.350 5.529 10.045 1.00 10.22 112 PHE A N 1
ATOM 591 C CA . PHE A 1 76 ? 8.752 5.551 9.643 1.00 10.41 112 PHE A CA 1
ATOM 592 C C . PHE A 1 76 ? 9.076 6.845 8.916 1.00 11.42 112 PHE A C 1
ATOM 593 O O . PHE A 1 76 ? 8.271 7.370 8.157 1.00 11.80 112 PHE A O 1
ATOM 601 N N . LYS A 1 77 ? 10.297 7.310 9.125 1.00 11.32 113 LYS A N 1
ATOM 602 C CA . LYS A 1 77 ? 10.877 8.375 8.321 1.00 11.84 113 LYS A CA 1
ATOM 603 C C . LYS A 1 77 ? 12.280 7.953 7.897 1.00 11.58 113 LYS A C 1
ATOM 604 O O . LYS A 1 77 ? 13.093 7.582 8.739 1.00 11.75 113 LYS A O 1
ATOM 610 N N . ASP A 1 78 ? 12.542 7.928 6.595 1.00 12.22 114 ASP A N 1
ATOM 611 C CA . ASP A 1 78 ? 13.854 7.536 6.095 1.00 12.54 114 ASP A CA 1
ATOM 612 C C . ASP A 1 78 ? 14.303 6.167 6.619 1.00 12.29 114 ASP A C 1
ATOM 613 O O . ASP A 1 78 ? 15.477 5.951 6.965 1.00 12.07 114 ASP A O 1
ATOM 618 N N . GLY A 1 79 ? 13.330 5.259 6.737 1.00 12.11 115 GLY A N 1
ATOM 619 C CA . GLY A 1 79 ? 13.598 3.890 7.130 1.00 11.72 115 GLY A CA 1
ATOM 620 C C . GLY A 1 79 ? 13.662 3.624 8.613 1.00 11.65 115 GLY A C 1
ATOM 621 O O . GLY A 1 79 ? 13.775 2.475 9.031 1.00 12.62 115 GLY A O 1
ATOM 622 N N . GLU A 1 80 ? 13.536 4.673 9.412 1.00 10.70 116 GLU A N 1
ATOM 623 C CA . GLU A 1 80 ? 13.632 4.596 10.880 1.00 11.02 116 GLU A CA 1
ATOM 624 C C . GLU A 1 80 ? 12.249 4.591 11.501 1.00 10.72 116 GLU A C 1
ATOM 625 O O . GLU A 1 80 ? 11.432 5.466 11.192 1.00 10.72 116 GLU A O 1
ATOM 631 N N . PRO A 1 81 ? 11.955 3.661 12.416 1.00 10.32 117 PRO A N 1
ATOM 632 C CA . PRO A 1 81 ? 10.680 3.726 13.118 1.00 10.83 117 PRO A CA 1
ATOM 633 C C . PRO A 1 81 ? 10.761 4.869 14.101 1.00 12.30 117 PRO A C 1
ATOM 634 O O . PRO A 1 81 ? 11.562 4.813 15.042 1.00 15.05 117 PRO A O 1
ATOM 638 N N . VAL A 1 82 ? 9.955 5.892 13.917 1.00 12.12 118 VAL A N 1
ATOM 639 C CA . VAL A 1 82 ? 10.040 7.106 14.758 1.00 13.26 118 VAL A CA 1
ATOM 640 C C . VAL A 1 82 ? 8.939 7.242 15.785 1.00 13.69 118 VAL A C 1
ATOM 641 O O . VAL A 1 82 ? 9.111 7.953 16.766 1.00 14.99 118 VAL A O 1
ATOM 645 N N . ASP A 1 83 ? 7.810 6.562 15.597 1.00 13.72 119 ASP A N 1
ATOM 646 C CA . ASP A 1 83 ? 6.714 6.649 16.533 1.00 13.86 119 ASP A CA 1
ATOM 647 C C . ASP A 1 83 ? 5.712 5.524 16.239 1.00 13.79 119 ASP A C 1
ATOM 648 O O . ASP A 1 83 ? 5.798 4.899 15.205 1.00 12.76 119 ASP A O 1
ATOM 653 N N . GLU A 1 84 ? 4.808 5.247 17.171 1.00 13.82 120 GLU A N 1
ATOM 654 C CA . GLU A 1 84 ? 3.795 4.231 16.966 1.00 14.80 120 GLU A CA 1
ATOM 655 C C . GLU A 1 84 ? 2.523 4.499 17.738 1.00 14.57 120 GLU A C 1
ATOM 656 O O . GLU A 1 84 ? 2.499 5.277 18.692 1.00 17.02 120 GLU A O 1
ATOM 662 N N . ILE A 1 85 ? 1.455 3.831 17.324 1.00 13.65 121 ILE A N 1
ATOM 663 C CA . ILE A 1 85 ? 0.194 3.821 18.026 1.00 14.18 121 ILE A CA 1
ATOM 664 C C . ILE A 1 85 ? -0.181 2.352 18.287 1.00 15.25 121 ILE A C 1
ATOM 665 O O . ILE A 1 85 ? -0.102 1.538 17.389 1.00 13.44 121 ILE A O 1
ATOM 670 N N . ILE A 1 86 ? -0.582 2.017 19.518 1.00 17.99 122 ILE A N 1
ATOM 671 C CA . ILE A 1 86 ? -1.016 0.670 19.884 1.00 20.21 122 ILE A CA 1
ATOM 672 C C . ILE A 1 86 ? -2.512 0.711 20.150 1.00 21.47 122 ILE A C 1
ATOM 673 O O . ILE A 1 86 ? -2.952 1.501 20.975 1.00 21.57 122 ILE A O 1
ATOM 678 N N . GLY A 1 87 ? -3.292 -0.084 19.420 1.00 22.98 123 GLY A N 1
ATOM 679 C CA . GLY A 1 87 ? -4.764 -0.081 19.479 1.00 23.85 123 GLY A CA 1
ATOM 680 C C . GLY A 1 87 ? -5.425 0.480 18.227 1.00 24.82 123 GLY A C 1
ATOM 681 O O . GLY A 1 87 ? -4.823 1.272 17.478 1.00 24.81 123 GLY A O 1
ATOM 682 N N . ALA A 1 88 ? -6.687 0.106 17.995 1.00 25.93 124 ALA A N 1
ATOM 683 C CA . ALA A 1 88 ? -7.510 0.796 16.996 1.00 26.71 124 ALA A CA 1
ATOM 684 C C . ALA A 1 88 ? -7.754 2.221 17.504 1.00 26.69 124 ALA A C 1
ATOM 685 O O . ALA A 1 88 ? -8.075 2.442 18.678 1.00 27.52 124 ALA A O 1
ATOM 687 N N . VAL A 1 89 ? -7.582 3.193 16.627 1.00 26.58 125 VAL A N 1
ATOM 688 C CA . VAL A 1 89 ? -7.775 4.590 16.993 1.00 26.52 125 VAL A CA 1
ATOM 689 C C . VAL A 1 89 ? -8.488 5.292 15.863 1.00 25.26 125 VAL A C 1
ATOM 690 O O . VAL A 1 89 ? -8.613 4.731 14.750 1.00 25.36 125 VAL A O 1
ATOM 694 N N . PRO A 1 90 ? -8.982 6.498 16.115 1.00 24.06 126 PRO A N 1
ATOM 695 C CA . PRO A 1 90 ? -9.651 7.234 15.072 1.00 22.79 126 PRO A CA 1
ATOM 696 C C . PRO A 1 90 ? -8.627 7.507 13.993 1.00 20.68 126 PRO A C 1
ATOM 697 O O . PRO A 1 90 ? -7.384 7.583 14.221 1.00 19.72 126 PRO A O 1
ATOM 701 N N . ARG A 1 91 ? -9.183 7.680 12.814 1.00 18.80 127 ARG A N 1
ATOM 702 C CA . ARG A 1 91 ? -8.453 8.159 11.675 1.00 17.65 127 ARG A CA 1
ATOM 703 C C . ARG A 1 91 ? -7.643 9.378 12.080 1.00 17.64 127 ARG A C 1
ATOM 704 O O . ARG A 1 91 ? -6.505 9.494 11.678 1.00 15.17 127 ARG A O 1
ATOM 712 N N . GLU A 1 92 ? -8.216 10.236 12.911 1.00 19.23 128 GLU A N 1
ATOM 713 C CA . GLU A 1 92 ? -7.643 11.560 13.081 1.00 20.27 128 GLU A CA 1
ATOM 714 C C . GLU A 1 92 ? -6.356 11.474 13.871 1.00 18.83 128 GLU A C 1
ATOM 715 O O . GLU A 1 92 ? -5.465 12.283 13.667 1.00 17.50 128 GLU A O 1
ATOM 721 N N . GLU A 1 93 ? -6.194 10.467 14.707 1.00 17.30 129 GLU A N 1
ATOM 722 C CA . GLU A 1 93 ? -4.918 10.285 15.377 1.00 17.32 129 GLU A CA 1
ATOM 723 C C . GLU A 1 93 ? -3.784 9.894 14.419 1.00 15.57 129 GLU A C 1
ATOM 724 O O . GLU A 1 93 ? -2.606 10.286 14.568 1.00 17.51 129 GLU A O 1
ATOM 730 N N . ILE A 1 94 ? -4.101 9.048 13.443 1.00 13.19 130 ILE A N 1
ATOM 731 C CA . ILE A 1 94 ? -3.120 8.663 12.444 1.00 12.89 130 ILE A CA 1
ATOM 732 C C . ILE A 1 94 ? -2.842 9.838 11.491 1.00 12.01 130 ILE A C 1
ATOM 733 O O . ILE A 1 94 ? -1.693 10.113 11.156 1.00 12.49 130 ILE A O 1
ATOM 738 N N . GLU A 1 95 ? -3.896 10.543 11.111 1.00 12.15 131 GLU A N 1
ATOM 739 C CA . GLU A 1 95 ? -3.773 11.642 10.162 1.00 12.18 131 GLU A CA 1
ATOM 740 C C . GLU A 1 95 ? -2.945 12.797 10.702 1.00 12.47 131 GLU A C 1
ATOM 741 O O . GLU A 1 95 ? -2.145 13.380 9.981 1.00 12.26 131 GLU A O 1
ATOM 747 N N . ILE A 1 96 ? -3.137 13.129 11.968 1.00 11.63 132 ILE A N 1
ATOM 748 C CA . ILE A 1 96 ? -2.374 14.240 12.547 1.00 11.67 132 ILE A CA 1
ATOM 749 C C . ILE A 1 96 ? -0.880 13.929 12.533 1.00 11.28 132 ILE A C 1
ATOM 750 O O . ILE A 1 96 ? -0.051 14.777 12.233 1.00 10.44 132 ILE A O 1
ATOM 755 N N . ARG A 1 97 ? -0.539 12.673 12.781 1.00 11.27 133 ARG A N 1
ATOM 756 C CA . ARG A 1 97 ? 0.839 12.268 12.754 1.00 11.81 133 ARG A CA 1
ATOM 757 C C . ARG A 1 97 ? 1.401 12.350 11.330 1.00 11.82 133 ARG A C 1
ATOM 758 O O . ARG A 1 97 ? 2.521 12.791 11.147 1.00 11.82 133 ARG A O 1
ATOM 766 N N . ILE A 1 98 ? 0.644 11.888 10.346 1.00 12.89 134 ILE A N 1
ATOM 767 C CA . ILE A 1 98 ? 1.078 11.917 8.947 1.00 14.19 134 ILE A CA 1
ATOM 768 C C . ILE A 1 98 ? 1.322 13.370 8.544 1.00 14.03 134 ILE A C 1
ATOM 769 O O . ILE A 1 98 ? 2.352 13.688 7.959 1.00 13.81 134 ILE A O 1
ATOM 774 N N . LYS A 1 99 ? 0.410 14.250 8.903 1.00 14.12 135 LYS A N 1
ATOM 775 C CA . LYS A 1 99 ? 0.576 15.661 8.530 1.00 14.71 135 LYS A CA 1
ATOM 776 C C . LYS A 1 99 ? 1.840 16.260 9.134 1.00 14.76 135 LYS A C 1
ATOM 777 O O . LYS A 1 99 ? 2.578 16.972 8.467 1.00 15.43 135 LYS A O 1
ATOM 783 N N . ASN A 1 100 ? 2.132 15.935 10.383 1.00 14.55 136 ASN A N 1
ATOM 784 C CA . ASN A 1 100 ? 3.330 16.449 11.000 1.00 15.83 136 ASN A CA 1
ATOM 785 C C . ASN A 1 100 ? 4.595 15.916 10.317 1.00 15.70 136 ASN A C 1
ATOM 786 O O . ASN A 1 100 ? 5.559 16.661 10.068 1.00 18.69 136 ASN A O 1
ATOM 791 N N . LEU A 1 101 ? 4.574 14.641 9.939 1.00 16.38 137 LEU A N 1
ATOM 792 C CA . LEU A 1 101 ? 5.708 14.030 9.292 1.00 16.94 137 LEU A CA 1
ATOM 793 C C . LEU A 1 101 ? 5.964 14.607 7.911 1.00 17.73 137 LEU A C 1
ATOM 794 O O . LEU A 1 101 ? 7.116 14.693 7.475 1.00 19.36 137 LEU A O 1
ATOM 799 N N . LEU A 1 102 ? 4.897 15.013 7.236 1.00 18.54 138 LEU A N 1
ATOM 800 C CA . LEU A 1 102 ? 4.971 15.640 5.906 1.00 20.01 138 LEU A CA 1
ATOM 801 C C . LEU A 1 102 ? 5.340 17.123 5.993 1.00 22.93 138 LEU A C 1
ATOM 802 O O . LEU A 1 102 ? 5.591 17.754 4.967 1.00 23.48 138 LEU A O 1
ATOM 807 N N . GLY A 1 103 ? 5.332 17.689 7.198 1.00 24.83 139 GLY A N 1
ATOM 808 C CA . GLY A 1 103 ? 5.643 19.099 7.389 1.00 27.21 139 GLY A CA 1
ATOM 809 C C . GLY A 1 103 ? 4.471 20.000 7.060 1.00 28.80 139 GLY A C 1
ATOM 810 O O . GLY A 1 103 ? 4.633 21.217 6.831 1.00 30.30 139 GLY A O 1
ATOM 811 N N . GLU A 1 104 ? 3.285 19.407 6.996 1.00 29.92 140 GLU A N 1
ATOM 812 C CA . GLU A 1 104 ? 2.045 20.160 7.011 1.00 31.01 140 GLU A CA 1
ATOM 813 C C . GLU A 1 104 ? 1.754 20.458 8.479 1.00 31.70 140 GLU A C 1
ATOM 814 O O . GLU A 1 104 ? 0.604 20.419 8.912 1.00 32.91 140 GLU A O 1
#

CATH classification: 3.40.30.10

Nearest PDB structures (foldseek):
  2e0q-assembly1_A  TM=1.010E+00  e=6.692E-23  Sulfurisphaera tokodaii
  3hhv-assembly1_A-2  TM=9.777E-01  e=2.080E-17  Saccharolobus solfataricus
  5ykw-assembly1_A  TM=9.145E-01  e=1.754E-11  Saccharomyces cerevisiae S288C
  4j57-assembly1_F  TM=9.186E-01  e=1.209E-10  Plasmodium falciparum 3D7
  3f3r-assembly1_A  TM=8.753E-01  e=3.193E-11  Saccharomyces cerevisiae